Protein AF-A0A6L6PQ47-F1 (afdb_monomer)

Nearest PDB structures (foldseek):
  6ehb-assembly1_B  TM=5.669E-01  e=4.012E+00  Vibrio cholerae O395
  2qq2-assembly1_A  TM=5.243E-01  e=3.575E+00  Homo sapiens
  2gvh-assembly1_B  TM=4.948E-01  e=8.016E+00  Agrobacterium fabrum str. C58
  2gvh-assembly1_A  TM=4.852E-01  e=8.016E+00  Agrobacterium fabrum str. C58

Sequence (136 aa):
MPPTTFAAIGYMHNKVDTITTSPMLKKLPFERTMNEVAQLQGIFQEQGWQLENDATWFDLSPQGRADLRARIRLGNHGCCKWVSLRAPGKYSMIFRLRCVDDCDSKLGLDRYLIDISIGEDYLDEIEQRKRQKASS

Radius of gyration: 16.83 Å; Cα contacts (8 Å, |Δi|>4): 225; chains: 1; bounding box: 34×31×57 Å

Secondary structure (DSSP, 8-state):
----SEEEEEEETTEEEEEEEES-SS-B-HHHHHHHHHHHHHHHHHTTPEEPTT------SHHHHHHHHHHHHSSTTT-EEEEEEEETTTEEEEEEEEEEE-TT-TTS--EEEEEEEEE--HHHHHHHHHHHHHT-

Organism: NCBI:txid551988

Mean predicted aligned error: 7.75 Å

Structure (mmCIF, N/CA/C/O backbone):
data_AF-A0A6L6PQ47-F1
#
_entry.id   AF-A0A6L6PQ47-F1
#
loop_
_atom_site.group_PDB
_atom_site.id
_atom_site.type_symbol
_atom_site.label_atom_id
_atom_site.label_alt_id
_atom_site.label_comp_id
_atom_site.label_asym_id
_atom_site.label_entity_id
_atom_site.label_seq_id
_atom_site.pdbx_PDB_ins_code
_atom_site.Cartn_x
_atom_site.Cartn_y
_atom_site.Cartn_z
_atom_site.occupancy
_atom_site.B_iso_or_equiv
_atom_site.auth_seq_id
_atom_site.auth_comp_id
_atom_site.auth_asym_id
_atom_site.auth_atom_id
_atom_site.pdbx_PDB_model_num
ATOM 1 N N . MET A 1 1 ? -14.708 2.671 0.289 1.00 54.44 1 MET A N 1
ATOM 2 C CA . MET A 1 1 ? -13.747 1.700 -0.277 1.00 54.44 1 MET A CA 1
ATOM 3 C C . MET A 1 1 ? -13.618 1.961 -1.769 1.00 54.44 1 MET A C 1
ATOM 5 O O . MET A 1 1 ? -14.647 2.249 -2.375 1.00 54.44 1 MET A O 1
ATOM 9 N N . PRO A 1 2 ? -12.412 1.883 -2.352 1.00 53.22 2 PRO A N 1
ATOM 10 C CA . PRO A 1 2 ? -12.238 1.953 -3.802 1.00 53.22 2 PRO A CA 1
ATOM 11 C C . PRO A 1 2 ? -13.047 0.841 -4.497 1.00 53.22 2 PRO A C 1
ATOM 13 O O . PRO A 1 2 ? -13.307 -0.193 -3.868 1.00 53.22 2 PRO A O 1
ATOM 16 N N . PRO A 1 3 ? -13.430 1.006 -5.776 1.00 57.66 3 PRO A N 1
ATOM 17 C CA . PRO A 1 3 ? -13.969 -0.090 -6.577 1.00 57.66 3 PRO A CA 1
ATOM 18 C C . PRO A 1 3 ? -13.042 -1.309 -6.493 1.00 57.66 3 PRO A C 1
ATOM 20 O O . PRO A 1 3 ? -11.838 -1.199 -6.715 1.00 57.66 3 PRO A O 1
ATOM 23 N N . THR A 1 4 ? -13.584 -2.462 -6.106 1.00 56.97 4 THR A N 1
ATOM 24 C CA . THR A 1 4 ? -12.802 -3.649 -5.732 1.00 56.97 4 THR A CA 1
ATOM 25 C C . THR A 1 4 ? -13.224 -4.842 -6.568 1.00 56.97 4 THR A C 1
ATOM 27 O O . THR A 1 4 ? -14.412 -5.102 -6.732 1.00 56.97 4 THR A O 1
ATOM 30 N N . THR A 1 5 ? -12.243 -5.542 -7.149 1.00 59.72 5 THR A N 1
ATOM 31 C CA . THR A 1 5 ? -12.522 -6.664 -8.065 1.00 59.72 5 THR A CA 1
ATOM 32 C C . THR A 1 5 ? -12.451 -8.019 -7.366 1.00 59.72 5 THR A C 1
ATOM 34 O O . THR A 1 5 ? -13.199 -8.928 -7.710 1.00 59.72 5 THR A O 1
ATOM 37 N N . PHE A 1 6 ? -11.591 -8.148 -6.354 1.00 63.31 6 PHE A N 1
ATOM 38 C CA . PHE A 1 6 ? -11.498 -9.334 -5.509 1.00 63.31 6 PHE A CA 1
ATOM 39 C C . PHE A 1 6 ? -11.523 -8.931 -4.040 1.00 63.31 6 PHE A C 1
ATOM 41 O O . PHE A 1 6 ? -10.841 -7.982 -3.641 1.00 63.31 6 PHE A O 1
ATOM 48 N N . ALA A 1 7 ? -12.285 -9.684 -3.251 1.00 71.12 7 ALA A N 1
ATOM 49 C CA . ALA A 1 7 ? -12.329 -9.578 -1.805 1.00 71.12 7 ALA A CA 1
ATOM 50 C C . ALA A 1 7 ? -12.159 -10.972 -1.189 1.00 71.12 7 ALA A C 1
ATOM 52 O O . ALA A 1 7 ? -12.808 -11.928 -1.612 1.00 71.12 7 ALA A O 1
ATOM 53 N N . ALA A 1 8 ? -11.286 -11.079 -0.195 1.00 74.88 8 ALA A N 1
ATOM 54 C CA . ALA A 1 8 ? -11.144 -12.232 0.676 1.00 74.88 8 ALA A CA 1
ATOM 55 C C . ALA A 1 8 ? -11.712 -11.873 2.050 1.00 74.88 8 ALA A C 1
ATOM 57 O O . ALA A 1 8 ? -11.425 -10.797 2.576 1.00 74.88 8 ALA A O 1
ATOM 58 N N . ILE A 1 9 ? -12.511 -12.773 2.619 1.00 81.19 9 ILE A N 1
ATOM 59 C CA . ILE A 1 9 ? -13.116 -12.601 3.940 1.00 81.19 9 ILE A CA 1
ATOM 60 C C . ILE A 1 9 ? -12.400 -13.541 4.908 1.00 81.19 9 ILE A C 1
ATOM 62 O O . ILE A 1 9 ? -12.400 -14.757 4.710 1.00 81.19 9 ILE A O 1
ATOM 66 N N . GLY A 1 10 ? -11.770 -12.971 5.930 1.00 76.38 10 GLY A N 1
ATOM 67 C CA . GLY A 1 10 ? -11.196 -13.699 7.051 1.00 76.38 10 GLY A CA 1
ATOM 68 C C . GLY A 1 10 ? -12.249 -13.936 8.126 1.00 76.38 10 GLY A C 1
ATOM 69 O O . GLY A 1 10 ? -13.058 -13.053 8.416 1.00 76.38 10 GLY A O 1
ATOM 70 N N . TYR A 1 11 ? -12.234 -15.130 8.717 1.00 80.00 11 TYR A N 1
ATOM 71 C CA . TYR A 1 11 ? -13.117 -15.497 9.819 1.00 80.00 11 TYR A CA 1
ATOM 72 C C . TYR A 1 11 ? -12.302 -15.840 11.062 1.00 80.00 11 TYR A C 1
ATOM 74 O O . TYR A 1 11 ? -11.344 -16.609 10.985 1.00 80.00 11 TYR A O 1
ATOM 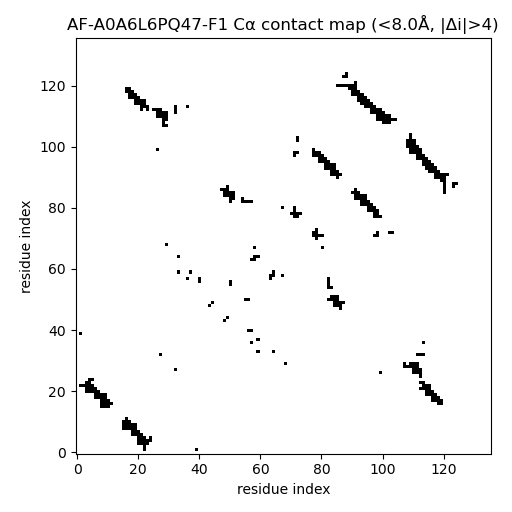82 N N . MET A 1 12 ? -12.736 -15.339 12.215 1.00 76.25 12 MET A N 1
ATOM 83 C CA . MET A 1 12 ? -12.208 -15.698 13.529 1.00 76.25 12 MET A CA 1
ATOM 84 C C . MET A 1 12 ? -13.378 -15.914 14.494 1.00 76.25 12 MET A C 1
ATOM 86 O O . MET A 1 12 ? -14.363 -15.180 14.464 1.00 76.25 12 MET A O 1
ATOM 90 N N . HIS A 1 13 ? -13.321 -16.961 15.325 1.00 83.25 13 HIS A N 1
ATOM 91 C CA . HIS A 1 13 ? -14.405 -17.326 16.256 1.00 83.25 13 HIS A CA 1
ATOM 92 C C . HIS A 1 13 ? -15.804 -17.410 15.602 1.00 83.25 13 HIS A C 1
ATOM 94 O O . HIS A 1 13 ? -16.799 -16.976 16.183 1.00 83.25 13 HIS A O 1
ATOM 100 N N . ASN A 1 14 ? -15.882 -17.965 14.386 1.00 78.31 14 ASN A N 1
ATOM 101 C CA . ASN A 1 14 ? -17.107 -18.067 13.575 1.00 78.31 14 ASN A CA 1
ATOM 102 C C . ASN A 1 14 ? -17.764 -16.716 13.218 1.00 78.31 14 ASN A C 1
ATOM 104 O O . ASN A 1 14 ? -18.944 -16.675 12.875 1.00 78.31 14 ASN A O 1
ATOM 108 N N . LYS A 1 15 ? -17.013 -15.612 13.279 1.00 79.25 15 LYS A N 1
ATOM 109 C CA . LYS A 1 15 ? -17.438 -14.275 12.849 1.00 79.25 15 LYS A CA 1
ATOM 110 C C . LYS A 1 15 ? -16.504 -13.751 11.765 1.00 79.25 15 LYS A C 1
ATOM 112 O O . LYS A 1 15 ? -15.360 -14.190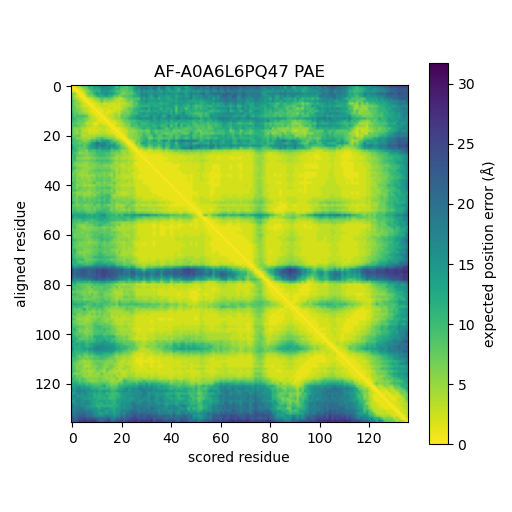 11.678 1.00 79.25 15 LYS A O 1
ATOM 117 N N . VAL A 1 16 ? -17.006 -12.839 10.932 1.00 79.25 16 VAL A N 1
ATOM 118 C CA . VAL A 1 16 ? -16.159 -12.088 9.995 1.00 79.25 16 VAL A CA 1
ATOM 119 C C . VAL A 1 16 ? -15.222 -11.211 10.812 1.00 79.25 16 VAL A C 1
ATOM 121 O O . VAL A 1 16 ? -15.678 -10.474 11.678 1.00 79.25 16 VAL A O 1
ATOM 124 N N . ASP A 1 17 ? -13.938 -11.323 10.521 1.00 81.81 17 ASP A N 1
ATOM 125 C CA . ASP A 1 17 ? -12.856 -10.640 11.225 1.00 81.81 17 ASP A CA 1
ATOM 126 C C . ASP A 1 17 ? -12.210 -9.579 10.326 1.00 81.81 17 ASP A C 1
ATOM 128 O O . ASP A 1 17 ? -12.067 -8.415 10.695 1.00 81.81 17 ASP A O 1
ATOM 132 N N . THR A 1 18 ? -11.890 -9.960 9.088 1.00 78.25 18 THR A N 1
ATOM 133 C CA . THR A 1 18 ? -11.191 -9.091 8.139 1.00 78.25 18 THR A CA 1
ATOM 134 C C . THR A 1 18 ? -11.782 -9.182 6.740 1.00 78.25 18 THR A C 1
ATOM 136 O O . THR A 1 18 ? -12.248 -10.230 6.295 1.00 78.25 18 THR A O 1
ATOM 139 N N . ILE A 1 19 ? -11.720 -8.075 6.005 1.00 80.62 19 ILE A N 1
ATOM 140 C CA . ILE A 1 19 ? -11.994 -8.016 4.571 1.00 80.62 19 ILE A CA 1
ATOM 141 C C . ILE A 1 19 ? -10.726 -7.506 3.895 1.00 80.62 19 ILE A C 1
ATOM 143 O O . ILE A 1 19 ? -10.315 -6.364 4.090 1.00 80.62 19 ILE A O 1
ATOM 147 N N . THR A 1 20 ? -10.094 -8.356 3.091 1.00 77.50 20 THR A N 1
ATOM 148 C CA . THR A 1 20 ? -8.943 -7.980 2.267 1.00 77.50 20 THR A CA 1
ATOM 149 C C . THR A 1 20 ? -9.378 -7.800 0.838 1.00 77.50 20 THR A C 1
ATOM 151 O O . THR A 1 20 ? -9.913 -8.717 0.229 1.00 77.50 20 THR A O 1
ATOM 154 N N . THR A 1 21 ? -9.118 -6.630 0.283 1.00 76.88 21 THR A N 1
ATOM 155 C CA . THR A 1 21 ? -9.459 -6.308 -1.092 1.00 76.88 21 THR A CA 1
ATOM 156 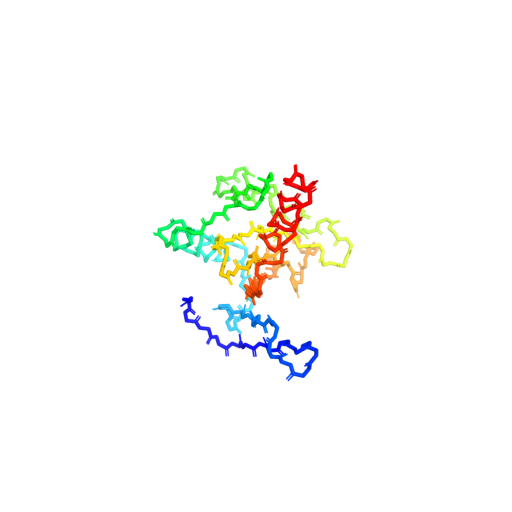C C . THR A 1 21 ? -8.216 -5.983 -1.894 1.00 76.88 21 THR A C 1
ATOM 158 O O . THR A 1 21 ? -7.286 -5.363 -1.383 1.00 76.88 21 THR A O 1
ATOM 161 N N . SER A 1 22 ? -8.207 -6.376 -3.164 1.00 70.81 22 SER A N 1
ATOM 162 C CA . SER A 1 22 ? -7.257 -5.813 -4.118 1.00 70.81 22 SER A CA 1
ATOM 163 C C . SER A 1 22 ? -8.009 -4.841 -5.026 1.00 70.81 22 SER A C 1
ATOM 165 O O . SER A 1 22 ? -8.948 -5.256 -5.720 1.00 70.81 22 SER A O 1
ATOM 167 N N . PRO A 1 23 ? -7.638 -3.548 -5.043 1.00 60.25 23 PRO A N 1
ATOM 168 C CA . PRO A 1 23 ? -8.227 -2.587 -5.970 1.00 60.25 23 PRO A CA 1
ATOM 169 C C . PRO A 1 23 ? -7.798 -2.855 -7.423 1.00 60.25 23 PRO A C 1
ATOM 171 O O . PRO A 1 23 ? -8.338 -2.256 -8.346 1.00 60.25 23 PRO A O 1
ATOM 174 N N . MET A 1 24 ? -6.844 -3.767 -7.651 1.00 66.38 24 MET A N 1
ATOM 175 C CA . MET A 1 24 ? -6.243 -4.015 -8.956 1.00 66.38 24 MET A CA 1
ATOM 176 C C . MET A 1 24 ? -6.601 -5.410 -9.483 1.00 66.38 24 MET A C 1
ATOM 178 O O . MET A 1 24 ? -6.195 -6.423 -8.923 1.00 66.38 24 MET A O 1
ATOM 182 N N . LEU A 1 25 ? -7.300 -5.474 -10.621 1.00 63.31 25 LEU A N 1
ATOM 183 C CA . LEU A 1 25 ? -7.593 -6.736 -11.323 1.00 63.31 25 LEU A CA 1
ATOM 184 C C . LEU A 1 25 ? -6.356 -7.332 -12.023 1.00 63.31 25 LEU A C 1
ATOM 186 O O . LEU A 1 25 ? -6.286 -8.534 -12.269 1.00 63.31 25 LEU A O 1
ATOM 190 N N . LYS A 1 26 ? -5.379 -6.489 -12.377 1.00 74.81 26 LYS A N 1
ATOM 191 C CA . LYS A 1 26 ? -4.153 -6.878 -13.086 1.00 74.81 26 LYS A CA 1
ATOM 192 C C . LYS A 1 26 ? -2.934 -6.342 -12.346 1.00 74.81 26 LYS A C 1
ATOM 194 O O . LYS A 1 26 ? -2.951 -5.210 -11.869 1.00 74.81 26 LYS A O 1
ATOM 199 N N . LYS A 1 27 ? -1.857 -7.131 -12.315 1.00 87.62 27 LYS A N 1
ATOM 200 C CA . LYS A 1 27 ? -0.543 -6.673 -11.849 1.00 87.62 27 LYS A CA 1
ATOM 201 C C . LYS A 1 27 ? -0.066 -5.541 -12.772 1.00 87.62 27 LYS A C 1
ATOM 203 O O . LYS A 1 27 ? -0.109 -5.705 -13.994 1.00 87.62 27 LYS A O 1
ATOM 208 N N . LEU A 1 28 ? 0.380 -4.411 -12.224 1.00 91.50 28 LEU A N 1
ATOM 209 C CA . LEU A 1 28 ? 0.774 -3.241 -13.024 1.00 91.50 28 LEU A CA 1
ATOM 210 C C . LEU A 1 28 ? 2.289 -2.993 -12.993 1.00 91.50 28 LEU A C 1
ATOM 212 O O . LEU A 1 28 ? 2.953 -3.383 -12.031 1.00 91.50 28 LEU A O 1
ATOM 216 N N . PRO A 1 29 ? 2.847 -2.331 -14.025 1.00 93.44 29 PRO A N 1
ATOM 217 C CA . PRO A 1 29 ? 4.187 -1.757 -13.957 1.00 93.44 29 PRO A CA 1
ATOM 218 C C . PRO A 1 29 ? 4.283 -0.691 -12.862 1.00 93.44 29 PRO A C 1
ATOM 220 O O . PRO A 1 29 ? 3.303 0.007 -12.592 1.00 93.44 29 PRO A O 1
ATOM 223 N N . PHE A 1 30 ? 5.486 -0.510 -12.314 1.00 92.44 30 PHE A N 1
ATOM 224 C CA . PHE A 1 30 ? 5.738 0.342 -11.148 1.00 92.44 30 PHE A CA 1
ATOM 225 C C . PHE A 1 30 ? 5.109 1.744 -11.232 1.00 92.44 30 PHE A C 1
ATOM 227 O O . PHE A 1 30 ? 4.366 2.124 -10.335 1.00 92.44 30 PHE A O 1
ATOM 234 N N . GLU A 1 31 ? 5.324 2.488 -12.323 1.00 93.25 31 GLU A N 1
ATOM 235 C CA . GLU A 1 31 ? 4.795 3.859 -12.450 1.00 93.25 31 GLU A CA 1
ATOM 236 C C . GLU A 1 31 ? 3.266 3.919 -12.424 1.00 93.25 31 GLU A C 1
ATOM 238 O O . GLU A 1 31 ? 2.684 4.806 -11.801 1.00 93.25 31 GLU A O 1
ATOM 243 N N . ARG A 1 32 ? 2.595 2.947 -13.053 1.00 93.56 32 ARG A N 1
ATOM 244 C CA . ARG A 1 32 ? 1.131 2.882 -12.999 1.00 93.56 32 ARG A CA 1
ATOM 245 C C . ARG A 1 32 ? 0.663 2.547 -11.589 1.00 93.56 32 ARG A C 1
ATOM 247 O O . ARG A 1 32 ? -0.276 3.169 -11.111 1.00 93.56 32 ARG A O 1
ATOM 254 N N . THR A 1 33 ? 1.350 1.638 -10.903 1.00 93.50 33 THR A N 1
ATOM 255 C CA . THR A 1 33 ? 1.062 1.342 -9.497 1.00 93.50 33 THR A CA 1
ATOM 256 C C . THR A 1 33 ? 1.259 2.562 -8.599 1.00 93.50 33 THR A C 1
ATOM 258 O O . THR A 1 33 ? 0.464 2.763 -7.691 1.00 93.50 33 THR A O 1
ATOM 261 N N . MET A 1 34 ? 2.263 3.410 -8.844 1.00 95.06 34 MET A N 1
ATOM 262 C CA . MET A 1 34 ? 2.473 4.631 -8.050 1.00 95.06 34 MET A CA 1
ATOM 263 C C . MET A 1 34 ? 1.338 5.643 -8.210 1.00 95.06 34 MET A C 1
ATOM 265 O O . MET A 1 34 ? 1.003 6.326 -7.245 1.00 95.06 34 MET A O 1
ATOM 269 N N . ASN A 1 35 ? 0.708 5.708 -9.385 1.00 94.56 35 ASN A N 1
ATOM 270 C CA . ASN A 1 35 ? -0.481 6.537 -9.586 1.00 94.56 35 ASN A CA 1
ATOM 271 C C . ASN A 1 35 ? -1.672 6.018 -8.765 1.00 94.56 35 ASN A C 1
ATOM 273 O O . ASN A 1 35 ? -2.335 6.809 -8.098 1.00 94.56 35 ASN A O 1
ATOM 277 N N . GLU A 1 36 ? -1.890 4.699 -8.746 1.00 92.69 36 GLU A N 1
ATOM 278 C CA . GLU A 1 36 ? -2.918 4.075 -7.899 1.00 92.69 36 GLU A CA 1
ATOM 279 C C . GLU A 1 36 ? -2.634 4.315 -6.410 1.00 92.69 36 GLU A C 1
ATOM 281 O O . GLU A 1 36 ? -3.531 4.682 -5.654 1.00 92.69 36 GLU A O 1
ATOM 286 N N . VAL A 1 37 ? -1.370 4.184 -5.978 1.00 94.62 37 VAL A N 1
ATOM 287 C CA . VAL A 1 37 ? -0.979 4.481 -4.591 1.00 94.62 37 VAL A CA 1
ATOM 288 C C . VAL A 1 37 ? -1.279 5.936 -4.233 1.00 94.62 37 VAL A C 1
ATOM 290 O O . VAL A 1 37 ? -1.835 6.186 -3.165 1.00 94.62 37 VAL A O 1
ATOM 293 N N . ALA A 1 38 ? -0.955 6.884 -5.118 1.00 95.94 38 ALA A N 1
ATOM 294 C CA . ALA A 1 38 ? -1.237 8.303 -4.909 1.00 95.94 38 ALA A CA 1
ATOM 295 C C . ALA A 1 38 ? -2.736 8.569 -4.734 1.00 95.94 38 ALA A C 1
ATOM 297 O O . ALA A 1 38 ? -3.137 9.253 -3.79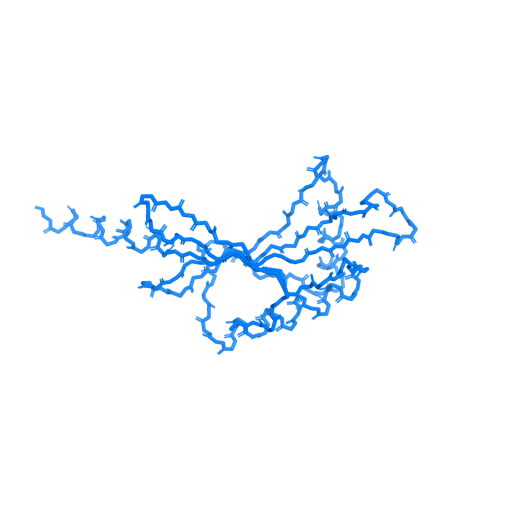4 1.00 95.94 38 ALA A O 1
ATOM 298 N N . GLN A 1 39 ? -3.557 7.992 -5.613 1.00 94.06 39 GLN A N 1
ATOM 299 C CA . GLN A 1 39 ? -5.005 8.156 -5.573 1.00 94.06 39 GLN A CA 1
ATOM 300 C C . GLN A 1 39 ? -5.608 7.567 -4.292 1.00 94.06 39 GLN A C 1
ATOM 302 O O . GLN A 1 39 ? -6.391 8.231 -3.616 1.00 94.06 39 GLN A O 1
ATOM 307 N N . LEU A 1 40 ? -5.229 6.338 -3.933 1.00 92.88 40 LEU A N 1
ATOM 308 C CA . LEU A 1 40 ? -5.714 5.664 -2.727 1.00 92.88 40 LEU A CA 1
ATOM 309 C C . LEU A 1 40 ? -5.314 6.412 -1.456 1.00 92.88 40 LEU A C 1
ATOM 311 O O . LEU A 1 40 ? -6.148 6.622 -0.580 1.00 92.88 40 LEU A O 1
ATOM 315 N N . GLN A 1 41 ? -4.057 6.847 -1.377 1.00 94.75 41 GLN A N 1
ATOM 316 C CA . GLN A 1 41 ? -3.555 7.640 -0.261 1.00 94.75 41 GLN A CA 1
ATOM 317 C C . GLN A 1 41 ? -4.333 8.953 -0.110 1.00 94.75 41 GLN A C 1
ATOM 319 O O . GLN A 1 41 ? -4.747 9.269 1.002 1.00 94.75 41 GLN A O 1
ATOM 324 N N . GLY A 1 42 ? -4.608 9.660 -1.213 1.00 94.88 42 GLY A N 1
ATOM 325 C CA . GLY A 1 42 ? -5.451 10.860 -1.207 1.00 94.88 42 GLY A CA 1
ATOM 326 C C . GLY A 1 42 ? -6.859 10.582 -0.674 1.00 94.88 42 GLY A C 1
ATOM 327 O O . GLY A 1 42 ? -7.311 11.262 0.242 1.00 94.88 42 GLY A O 1
ATOM 328 N N . ILE A 1 43 ? -7.510 9.513 -1.149 1.00 92.44 43 ILE A N 1
ATOM 329 C CA . ILE A 1 43 ? -8.831 9.094 -0.650 1.00 92.44 43 ILE A CA 1
ATOM 330 C C . ILE A 1 43 ? -8.785 8.813 0.857 1.00 92.44 43 ILE A C 1
ATOM 332 O O . ILE A 1 43 ? -9.673 9.239 1.592 1.00 92.44 43 ILE A O 1
ATOM 336 N N . PHE A 1 44 ? -7.776 8.089 1.347 1.00 92.62 44 PHE A N 1
ATOM 337 C CA . PHE A 1 44 ? -7.680 7.775 2.773 1.00 92.62 44 PHE A CA 1
ATOM 338 C C . PHE A 1 44 ? -7.460 9.025 3.628 1.00 92.62 44 PHE A C 1
ATOM 340 O O . PHE A 1 44 ? -8.096 9.158 4.674 1.00 92.62 44 PHE A O 1
ATOM 347 N N . GLN A 1 45 ? -6.628 9.954 3.158 1.00 92.81 45 GLN A N 1
ATOM 348 C CA . GLN A 1 45 ? -6.398 11.242 3.810 1.00 92.81 45 GLN A CA 1
ATOM 349 C C . GLN A 1 45 ? -7.681 12.089 3.864 1.00 92.81 45 GLN A C 1
ATOM 351 O O . GLN A 1 45 ? -8.040 12.581 4.931 1.00 92.81 45 GLN A O 1
ATOM 356 N N . GLU A 1 46 ? -8.416 12.203 2.754 1.00 93.00 46 GLU A N 1
ATOM 357 C CA . GLU A 1 46 ? -9.682 12.950 2.678 1.00 93.00 46 GLU A CA 1
ATOM 358 C C . GLU A 1 46 ? -10.787 12.348 3.557 1.00 93.00 46 GLU A C 1
ATOM 360 O O . GLU A 1 46 ? -11.595 13.073 4.133 1.00 93.00 46 GLU A O 1
ATOM 365 N N . GLN A 1 47 ? -10.821 11.019 3.685 1.00 89.50 47 GLN A N 1
ATOM 366 C CA . GLN A 1 47 ? -11.814 10.295 4.488 1.00 89.50 47 GLN A CA 1
ATOM 367 C C . GLN A 1 47 ? -11.432 10.184 5.976 1.00 89.50 47 GLN A C 1
ATOM 369 O O . GLN A 1 47 ? -12.122 9.506 6.737 1.00 89.50 47 GLN A O 1
ATOM 374 N N . GLY A 1 48 ? -10.347 10.838 6.403 1.00 89.38 48 GLY A N 1
ATOM 375 C CA . GLY A 1 48 ? -9.962 10.937 7.811 1.00 89.38 48 GLY A CA 1
ATOM 376 C C . GLY A 1 48 ? -9.335 9.674 8.405 1.00 89.38 48 GLY A C 1
ATOM 377 O O . GLY A 1 48 ? -9.337 9.524 9.628 1.00 89.38 48 GLY A O 1
ATOM 378 N N . TRP A 1 49 ? -8.794 8.771 7.578 1.00 92.56 49 TRP A N 1
ATOM 379 C CA . TRP A 1 49 ? -7.975 7.665 8.081 1.00 92.56 49 TRP A CA 1
ATOM 380 C C . TRP A 1 49 ? -6.700 8.209 8.722 1.00 92.56 49 TRP A C 1
ATOM 382 O O . TRP A 1 49 ? -6.017 9.068 8.162 1.00 92.56 49 TRP A O 1
ATOM 392 N N . GLN A 1 50 ? -6.372 7.689 9.898 1.00 92.19 50 GLN A N 1
ATOM 393 C CA . GLN A 1 50 ? -5.215 8.118 10.674 1.00 92.19 50 GLN A CA 1
ATOM 394 C C . GLN A 1 50 ? -4.083 7.113 10.517 1.00 92.19 50 GLN A C 1
ATOM 396 O O . GLN A 1 50 ? -4.334 5.912 10.502 1.00 92.19 50 GLN A O 1
ATOM 401 N N . LEU A 1 51 ? -2.842 7.591 10.433 1.00 92.94 51 LEU A N 1
ATOM 402 C CA . LEU A 1 51 ? -1.669 6.727 10.543 1.00 92.94 51 LEU A CA 1
ATOM 403 C C . LEU A 1 51 ? -1.615 6.117 11.945 1.00 92.94 51 LEU A C 1
ATOM 405 O O . LEU A 1 51 ? -1.871 6.793 12.941 1.00 92.94 51 LEU A O 1
ATOM 409 N N . GLU A 1 52 ? -1.300 4.832 12.011 1.00 88.69 52 GLU A N 1
ATOM 410 C CA . GLU A 1 52 ? -1.128 4.125 13.272 1.00 88.69 52 GLU A CA 1
ATOM 411 C C . GLU A 1 52 ? 0.319 4.270 13.772 1.00 88.69 52 GLU A C 1
ATOM 413 O O . GLU A 1 52 ? 1.262 4.043 13.014 1.00 88.69 52 GLU A O 1
ATOM 418 N N . ASN A 1 53 ? 0.505 4.605 15.054 1.00 82.19 53 ASN A N 1
ATOM 419 C CA . ASN A 1 53 ? 1.819 4.748 15.697 1.00 82.19 53 ASN A CA 1
ATOM 420 C C . ASN A 1 53 ? 2.775 5.697 14.934 1.00 82.19 53 ASN A C 1
ATOM 422 O O . ASN A 1 53 ? 2.452 6.860 14.703 1.00 82.19 53 ASN A O 1
ATOM 426 N N . ASP A 1 54 ? 3.963 5.205 14.579 1.00 83.38 54 ASP A N 1
ATOM 427 C CA . ASP A 1 54 ? 5.041 5.87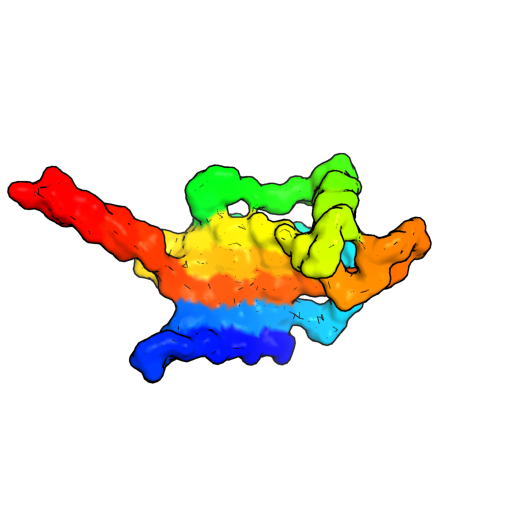2 13.845 1.00 83.38 54 ASP A CA 1
ATOM 428 C C . ASP A 1 54 ? 4.982 5.612 12.328 1.00 83.38 54 ASP A C 1
ATOM 430 O O . ASP A 1 54 ? 5.947 5.874 11.601 1.00 83.38 54 ASP A O 1
ATOM 434 N N . ALA A 1 55 ? 3.854 5.093 11.825 1.00 88.81 55 ALA A N 1
ATOM 435 C CA . ALA A 1 55 ? 3.677 4.866 10.402 1.00 88.81 55 ALA A CA 1
ATOM 436 C C . ALA A 1 55 ? 3.788 6.178 9.619 1.00 88.81 55 ALA A C 1
ATOM 438 O O . ALA A 1 55 ? 3.315 7.238 10.027 1.00 88.81 55 ALA A O 1
ATOM 439 N N . THR A 1 56 ? 4.377 6.079 8.433 1.00 92.38 56 THR A N 1
ATOM 440 C CA . THR A 1 56 ? 4.458 7.175 7.473 1.00 92.38 56 THR A CA 1
ATOM 441 C C . THR A 1 56 ? 3.754 6.788 6.188 1.00 92.38 56 THR A C 1
ATOM 443 O O . THR A 1 56 ? 3.798 5.637 5.748 1.00 92.38 56 THR A O 1
ATOM 446 N N . TRP A 1 57 ? 3.106 7.778 5.582 1.00 94.69 57 TRP A N 1
ATOM 447 C CA . TRP A 1 57 ? 2.584 7.687 4.227 1.00 94.69 57 TRP A CA 1
ATOM 448 C C . TRP A 1 57 ? 3.683 7.293 3.232 1.00 94.69 57 TRP A C 1
ATOM 450 O O . TRP A 1 57 ? 4.875 7.510 3.467 1.00 94.69 57 TRP A O 1
ATOM 460 N N . PHE A 1 58 ? 3.285 6.720 2.099 1.00 94.88 58 PHE A N 1
ATOM 461 C CA . PHE A 1 58 ? 4.225 6.433 1.022 1.00 94.88 58 PHE A CA 1
ATOM 462 C C . PHE A 1 58 ? 4.835 7.744 0.515 1.00 94.88 58 PHE A C 1
ATOM 464 O O . PHE A 1 58 ? 4.104 8.658 0.127 1.00 94.88 58 PHE A O 1
ATOM 471 N N . ASP A 1 59 ? 6.167 7.820 0.484 1.00 95.31 59 ASP A N 1
ATOM 472 C CA . ASP A 1 59 ? 6.884 8.918 -0.161 1.00 95.31 59 ASP A CA 1
ATOM 473 C C . ASP A 1 59 ? 6.832 8.734 -1.682 1.00 95.31 59 ASP A C 1
ATOM 475 O O . ASP A 1 59 ? 7.458 7.835 -2.249 1.00 95.31 59 ASP A O 1
ATOM 479 N N . LEU A 1 60 ? 6.040 9.586 -2.331 1.00 95.56 60 LEU A N 1
ATOM 480 C CA . LEU A 1 60 ? 5.795 9.550 -3.771 1.00 95.56 60 LEU A CA 1
ATOM 481 C C . LEU A 1 60 ? 6.634 10.570 -4.548 1.00 95.56 60 LEU A C 1
ATOM 483 O O . LEU A 1 60 ? 6.398 10.743 -5.748 1.00 95.56 60 LEU A O 1
ATOM 487 N N . SER A 1 61 ? 7.603 11.221 -3.896 1.00 96.62 61 SER A N 1
ATOM 488 C CA . SER A 1 61 ? 8.620 12.027 -4.572 1.00 96.62 61 SER A CA 1
ATOM 489 C C . SER A 1 61 ? 9.474 11.155 -5.510 1.00 96.62 61 SER A C 1
ATOM 491 O O . SER A 1 61 ? 9.507 9.932 -5.355 1.00 96.62 61 SER A O 1
ATOM 493 N N . PRO A 1 62 ? 10.196 11.734 -6.488 1.00 95.44 62 PRO A N 1
ATOM 494 C CA . PRO A 1 62 ? 11.061 10.952 -7.375 1.00 95.44 62 PRO A CA 1
ATOM 495 C C . PRO A 1 62 ? 12.072 10.070 -6.623 1.00 95.44 62 PRO A C 1
ATOM 497 O O . PRO A 1 62 ? 12.226 8.895 -6.959 1.00 95.44 62 PRO A O 1
ATOM 500 N N . GLN A 1 63 ? 12.701 10.606 -5.569 1.00 96.56 63 GLN A N 1
ATOM 501 C CA . GLN A 1 63 ? 13.624 9.844 -4.723 1.00 96.56 63 GLN A CA 1
ATOM 502 C C . GLN A 1 63 ? 12.880 8.781 -3.905 1.00 96.56 63 GLN A C 1
ATOM 504 O O . GLN A 1 63 ? 13.277 7.618 -3.907 1.00 96.56 63 GLN A O 1
ATOM 509 N N . GLY A 1 64 ? 11.757 9.149 -3.283 1.00 95.31 64 GLY A N 1
ATOM 510 C CA . GLY A 1 64 ? 10.924 8.230 -2.510 1.00 95.31 64 GLY A CA 1
ATOM 511 C C . GLY A 1 64 ? 10.462 7.018 -3.313 1.00 95.31 64 GLY A C 1
ATOM 512 O O . GLY A 1 64 ? 10.566 5.884 -2.842 1.00 95.31 64 GLY A O 1
ATOM 513 N N . ARG A 1 65 ? 10.042 7.237 -4.565 1.00 95.12 65 ARG A N 1
ATOM 514 C CA . ARG A 1 65 ? 9.670 6.182 -5.519 1.00 95.12 65 ARG A CA 1
ATOM 515 C C . ARG A 1 65 ? 10.848 5.273 -5.856 1.00 95.12 65 ARG A C 1
ATOM 517 O O . ARG A 1 65 ? 10.684 4.052 -5.843 1.00 95.12 65 ARG A O 1
ATOM 524 N N . ALA A 1 66 ? 12.021 5.838 -6.141 1.00 91.62 66 ALA A N 1
ATOM 525 C CA . ALA A 1 66 ? 13.222 5.057 -6.430 1.00 91.62 66 ALA A CA 1
ATOM 526 C C . ALA A 1 66 ? 13.607 4.166 -5.238 1.00 91.62 66 ALA A C 1
ATOM 528 O O . ALA A 1 66 ? 13.782 2.953 -5.396 1.00 91.62 66 ALA A O 1
ATOM 529 N N . ASP A 1 67 ? 13.627 4.740 -4.035 1.00 91.88 67 ASP A N 1
ATOM 530 C CA . ASP A 1 67 ? 13.945 4.024 -2.802 1.00 91.88 67 ASP A CA 1
ATOM 531 C C . ASP A 1 67 ? 12.890 2.962 -2.474 1.00 91.88 67 ASP A C 1
ATOM 533 O O . ASP A 1 67 ? 13.213 1.852 -2.051 1.00 91.88 67 ASP A O 1
ATOM 537 N N . LEU A 1 68 ? 11.606 3.277 -2.668 1.00 91.38 68 LEU A N 1
ATOM 538 C CA . LEU A 1 68 ? 10.497 2.344 -2.480 1.00 91.38 68 LEU A CA 1
ATOM 539 C C . LEU A 1 68 ? 10.632 1.139 -3.414 1.00 91.38 68 LEU A C 1
ATOM 541 O O . LEU A 1 68 ? 10.529 -0.001 -2.957 1.00 91.38 68 LEU A O 1
ATOM 545 N N . ARG A 1 69 ? 10.917 1.379 -4.700 1.00 90.06 69 ARG A N 1
ATOM 546 C CA . ARG A 1 69 ? 11.119 0.318 -5.691 1.00 90.06 69 ARG A CA 1
ATOM 547 C C . ARG A 1 69 ? 12.295 -0.574 -5.316 1.00 90.06 69 ARG A C 1
ATOM 549 O O . ARG A 1 69 ? 12.145 -1.792 -5.322 1.00 90.06 69 ARG A O 1
ATOM 556 N N . ALA A 1 70 ? 13.434 0.020 -4.960 1.00 88.12 70 ALA A N 1
ATOM 557 C CA . ALA A 1 70 ? 14.613 -0.716 -4.517 1.00 88.12 70 ALA A CA 1
ATOM 558 C C . ALA A 1 70 ? 14.309 -1.573 -3.278 1.00 88.12 70 ALA A C 1
ATOM 560 O O . ALA A 1 70 ? 14.553 -2.776 -3.294 1.00 88.12 70 ALA A O 1
ATOM 561 N N . ARG A 1 71 ? 13.695 -0.994 -2.238 1.00 87.31 71 ARG A N 1
ATOM 562 C CA . ARG A 1 71 ? 13.356 -1.709 -0.995 1.00 87.31 71 ARG A CA 1
ATOM 563 C C . ARG A 1 71 ? 12.440 -2.909 -1.221 1.00 87.31 71 ARG A C 1
ATOM 565 O O . ARG A 1 71 ? 12.699 -3.976 -0.677 1.00 87.31 71 ARG A O 1
ATOM 572 N N . ILE A 1 72 ? 11.392 -2.748 -2.028 1.00 88.12 72 ILE A N 1
ATOM 573 C CA . ILE A 1 72 ? 10.435 -3.831 -2.309 1.00 88.12 72 ILE A CA 1
ATOM 574 C C . ILE A 1 72 ? 11.096 -4.959 -3.115 1.00 88.12 72 ILE A C 1
ATOM 576 O O . ILE A 1 72 ? 10.744 -6.122 -2.944 1.00 88.12 72 ILE A O 1
ATOM 580 N N . ARG A 1 73 ? 12.073 -4.634 -3.969 1.00 83.94 73 ARG A N 1
ATOM 581 C CA . ARG A 1 73 ? 12.802 -5.616 -4.787 1.00 83.94 73 ARG A CA 1
ATOM 582 C C . ARG A 1 73 ? 13.890 -6.372 -4.022 1.00 83.94 73 ARG A C 1
ATOM 584 O O . ARG A 1 73 ? 14.133 -7.527 -4.327 1.00 83.94 73 ARG A O 1
ATOM 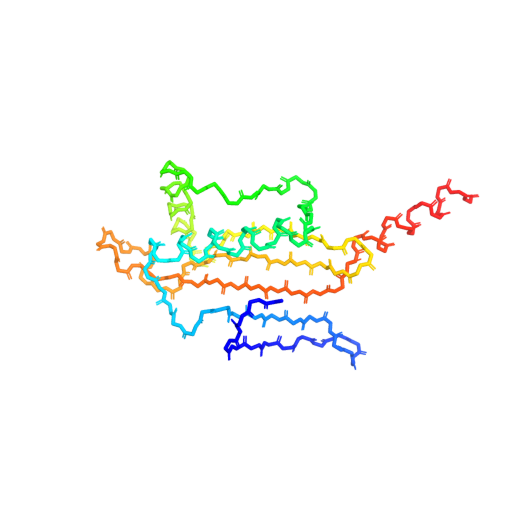591 N N . LEU A 1 74 ? 14.535 -5.740 -3.039 1.00 71.88 74 LEU A N 1
ATOM 592 C CA . LEU A 1 74 ? 15.655 -6.322 -2.279 1.00 71.88 74 LEU A CA 1
ATOM 593 C C . LEU A 1 74 ? 15.250 -7.434 -1.299 1.00 71.88 74 LEU A C 1
ATOM 595 O O . LEU A 1 74 ? 16.112 -8.117 -0.749 1.00 71.88 74 LEU A O 1
ATOM 599 N N . GLY A 1 75 ? 13.956 -7.619 -1.046 1.00 58.56 75 GLY A N 1
ATOM 600 C CA . GLY A 1 75 ? 13.502 -8.715 -0.207 1.00 58.56 75 GLY A CA 1
ATOM 601 C C . GLY A 1 75 ? 13.498 -10.031 -0.957 1.00 58.56 75 GLY A C 1
ATOM 602 O O . GLY A 1 75 ? 12.583 -10.258 -1.749 1.00 58.56 75 GLY A O 1
ATOM 603 N N . ASN A 1 76 ? 14.456 -10.909 -0.647 1.00 46.53 76 ASN A N 1
ATOM 604 C CA . ASN A 1 76 ? 14.377 -12.330 -0.983 1.00 46.53 76 ASN A CA 1
ATOM 605 C C . ASN A 1 76 ? 12.954 -12.825 -0.668 1.00 46.53 76 ASN A C 1
ATOM 607 O O . ASN A 1 76 ? 12.552 -12.852 0.492 1.00 46.53 76 ASN A O 1
ATOM 611 N N . HIS A 1 77 ? 12.191 -13.176 -1.705 1.00 47.56 77 HIS A N 1
ATOM 612 C CA . HIS A 1 77 ? 10.822 -13.692 -1.606 1.00 47.56 77 HIS A CA 1
ATOM 613 C C . HIS A 1 77 ? 9.772 -12.734 -1.006 1.00 47.56 77 HIS A C 1
ATOM 615 O O . HIS A 1 77 ? 9.130 -13.036 -0.003 1.00 47.56 77 HIS A O 1
ATOM 621 N N . GLY A 1 78 ? 9.491 -11.617 -1.683 1.00 53.75 78 GLY A N 1
ATOM 622 C CA . GLY A 1 78 ? 8.203 -10.932 -1.503 1.00 53.75 78 GLY A CA 1
ATOM 623 C C . GLY A 1 78 ? 8.137 -9.952 -0.334 1.00 53.75 78 GLY A C 1
ATOM 624 O O . GLY A 1 78 ? 7.086 -9.820 0.300 1.00 53.75 78 GLY A O 1
ATOM 625 N N . CYS A 1 79 ? 9.223 -9.219 -0.070 1.00 65.50 79 CYS A N 1
ATOM 626 C CA . CYS A 1 79 ? 9.127 -8.049 0.800 1.00 65.50 79 CYS A CA 1
ATOM 627 C C . CYS A 1 79 ? 8.089 -7.071 0.238 1.00 65.50 79 CYS A C 1
ATOM 629 O O . CYS A 1 79 ? 8.026 -6.784 -0.959 1.00 65.50 79 CYS A O 1
ATOM 631 N N . CYS A 1 80 ? 7.237 -6.584 1.126 1.00 80.62 80 CYS A N 1
ATOM 632 C CA . CYS A 1 80 ? 6.188 -5.634 0.825 1.00 80.62 80 CYS A CA 1
ATOM 633 C C . CYS A 1 80 ? 6.405 -4.391 1.678 1.00 80.62 80 CYS A C 1
ATOM 635 O O . CYS A 1 80 ? 6.938 -4.465 2.784 1.00 80.62 80 CYS A O 1
ATOM 637 N N . LYS A 1 81 ? 5.983 -3.237 1.170 1.00 90.12 81 LYS A N 1
ATOM 638 C CA . LYS A 1 81 ? 5.858 -2.038 1.992 1.00 90.12 81 LYS A CA 1
ATOM 639 C C . LYS A 1 81 ? 4.390 -1.883 2.335 1.00 90.12 81 LYS A C 1
ATOM 641 O O . LYS A 1 81 ? 3.549 -1.911 1.443 1.00 90.12 81 LYS A O 1
ATOM 646 N N . TRP A 1 82 ? 4.081 -1.710 3.609 1.00 91.25 82 TRP A N 1
ATOM 647 C CA . TRP A 1 82 ? 2.736 -1.366 4.039 1.00 91.25 82 TRP A CA 1
ATOM 648 C C . TRP A 1 82 ? 2.734 -0.111 4.899 1.00 91.25 82 TRP A C 1
ATOM 650 O O . TRP A 1 82 ? 3.768 0.304 5.435 1.00 91.25 82 TRP A O 1
ATOM 660 N N . VAL A 1 83 ? 1.546 0.467 4.993 1.00 93.06 83 VAL A N 1
ATOM 661 C CA . VAL A 1 83 ? 1.176 1.535 5.908 1.00 93.06 83 VAL A CA 1
ATOM 662 C C . VAL A 1 83 ? -0.005 1.024 6.724 1.00 93.06 83 VAL A C 1
ATOM 664 O O . VAL A 1 83 ? -0.966 0.500 6.154 1.00 93.06 83 VAL A O 1
ATOM 667 N N . SER A 1 84 ? 0.096 1.138 8.046 1.00 92.56 84 SER A N 1
ATOM 668 C CA . SER A 1 84 ? -0.998 0.827 8.964 1.00 92.56 84 SER A CA 1
ATOM 669 C C . SER A 1 84 ? -1.810 2.089 9.218 1.00 92.56 84 SER A C 1
ATOM 671 O O . SER A 1 84 ? -1.255 3.144 9.539 1.00 92.56 84 SER A O 1
ATOM 673 N N . LEU A 1 85 ? -3.117 1.978 9.026 1.00 93.25 85 LEU A N 1
ATOM 674 C CA . LEU A 1 85 ? -4.086 3.050 9.169 1.00 93.25 85 LEU A CA 1
ATOM 675 C C . LEU A 1 85 ? -5.184 2.623 10.134 1.00 93.25 85 LEU A C 1
ATOM 677 O O . LEU A 1 85 ? -5.495 1.440 10.252 1.00 93.25 85 LEU A O 1
ATOM 681 N N . ARG A 1 86 ? -5.841 3.592 10.763 1.00 92.00 86 ARG A N 1
ATOM 682 C CA . ARG A 1 86 ? -6.995 3.336 11.618 1.00 92.00 86 ARG A CA 1
ATOM 683 C C . ARG A 1 86 ? -8.088 4.379 11.462 1.00 92.00 86 ARG A C 1
ATOM 685 O O . ARG A 1 86 ? -7.833 5.558 11.212 1.00 92.00 86 ARG A O 1
ATOM 692 N N . ALA A 1 87 ? -9.311 3.917 11.660 1.00 89.06 87 ALA A N 1
ATOM 693 C CA . ALA A 1 87 ? -10.465 4.721 12.005 1.00 89.06 87 ALA A CA 1
ATOM 694 C C . ALA A 1 87 ? -10.766 4.415 13.483 1.00 89.06 87 ALA A C 1
ATOM 696 O O . ALA A 1 87 ? -11.355 3.362 13.753 1.00 89.06 87 ALA A O 1
ATOM 697 N N . PRO A 1 88 ? -10.334 5.278 14.427 1.00 83.00 88 PRO A N 1
ATOM 698 C CA . PRO A 1 88 ? -10.330 4.963 15.854 1.00 83.00 88 PRO A CA 1
ATOM 699 C C . PRO A 1 88 ? -11.670 4.427 16.362 1.00 83.00 88 PRO A C 1
ATOM 701 O O . PRO A 1 88 ? -12.724 5.014 16.094 1.00 83.00 88 PRO A O 1
ATOM 704 N N . GLY A 1 89 ? -11.619 3.303 17.077 1.00 80.50 89 GLY A N 1
ATOM 705 C CA . GLY A 1 89 ? -12.796 2.663 17.672 1.00 80.50 89 GLY A CA 1
ATOM 706 C C . GLY A 1 89 ? -13.757 2.034 16.656 1.00 80.50 89 GLY A C 1
ATOM 707 O O . GLY A 1 89 ? -14.887 1.697 17.010 1.00 80.50 89 GLY A O 1
ATOM 708 N N . LYS A 1 90 ? -13.344 1.908 15.386 1.00 84.94 90 LYS A N 1
ATOM 709 C CA . LYS A 1 90 ? -14.142 1.280 14.324 1.00 84.94 90 LYS A CA 1
ATOM 710 C C . LYS A 1 90 ? -13.355 0.227 13.557 1.00 84.94 90 LYS A C 1
ATOM 712 O O . LYS A 1 90 ? -13.772 -0.924 13.537 1.00 84.94 90 LYS A O 1
ATOM 717 N N . TYR A 1 91 ? -12.254 0.618 12.914 1.00 88.81 91 TYR A N 1
ATOM 718 C CA . TYR A 1 91 ? -11.537 -0.254 11.982 1.00 88.81 91 TYR A CA 1
ATOM 719 C C . TYR A 1 91 ? -10.027 -0.017 11.999 1.00 88.81 91 TYR A C 1
ATOM 721 O O . TYR A 1 91 ? -9.579 1.130 12.032 1.00 88.81 91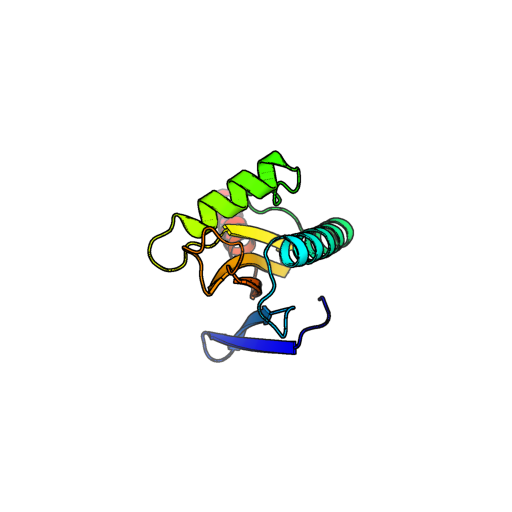 TYR A O 1
ATOM 729 N N . SER A 1 92 ? -9.255 -1.091 11.862 1.00 90.75 92 SER A N 1
ATOM 730 C CA . SER A 1 92 ? -7.853 -1.054 11.444 1.00 90.75 92 SER A CA 1
ATOM 731 C C . SER A 1 92 ? -7.747 -1.351 9.947 1.00 90.75 92 SER A C 1
ATOM 733 O O . SER A 1 92 ? -8.603 -2.024 9.367 1.00 90.75 92 SER A O 1
ATOM 735 N N . MET A 1 93 ? -6.715 -0.827 9.291 1.00 91.88 93 MET A N 1
ATOM 736 C CA . MET A 1 93 ? -6.449 -1.061 7.877 1.00 91.88 93 MET A CA 1
ATOM 737 C C . MET A 1 93 ? -4.953 -1.231 7.609 1.00 91.88 93 MET A C 1
ATOM 739 O O . MET A 1 93 ? -4.126 -0.454 8.071 1.00 91.88 93 MET A O 1
ATOM 743 N N . ILE A 1 94 ? -4.608 -2.206 6.771 1.00 91.81 94 ILE A N 1
ATOM 744 C CA . ILE A 1 94 ? -3.281 -2.352 6.174 1.00 91.81 94 ILE A CA 1
ATOM 745 C C . ILE A 1 94 ? -3.387 -1.988 4.699 1.00 91.81 94 ILE A C 1
ATOM 747 O O . ILE A 1 94 ? -4.049 -2.682 3.929 1.00 91.81 94 ILE A O 1
ATOM 751 N N . PHE A 1 95 ? -2.681 -0.936 4.296 1.00 93.19 95 PHE A N 1
ATOM 752 C CA . PHE A 1 95 ? -2.494 -0.565 2.900 1.00 93.19 95 PHE A CA 1
ATOM 753 C C . PHE A 1 95 ? -1.109 -1.028 2.443 1.00 93.19 95 PHE A C 1
ATOM 755 O O . PHE A 1 95 ? -0.086 -0.451 2.813 1.00 93.19 95 PHE A O 1
ATOM 762 N N . ARG A 1 96 ? -1.066 -2.114 1.669 1.00 92.25 96 ARG A N 1
ATOM 763 C CA . ARG A 1 96 ? 0.154 -2.829 1.288 1.00 92.25 96 ARG A CA 1
ATOM 764 C C . ARG A 1 96 ? 0.429 -2.719 -0.205 1.00 92.25 96 ARG A C 1
ATOM 766 O O . ARG A 1 96 ? -0.453 -2.897 -1.034 1.00 92.25 96 ARG A O 1
ATOM 773 N N . LEU A 1 97 ? 1.698 -2.527 -0.528 1.00 92.12 97 LEU A N 1
ATOM 774 C CA . LEU A 1 97 ? 2.274 -2.590 -1.859 1.00 92.12 97 LEU A CA 1
ATOM 775 C C . LEU A 1 97 ? 3.320 -3.706 -1.898 1.00 92.12 97 LEU A C 1
ATOM 777 O O . LEU A 1 97 ? 4.215 -3.763 -1.051 1.00 92.12 97 LEU A O 1
ATOM 781 N N . ARG A 1 98 ? 3.250 -4.571 -2.908 1.00 90.12 98 ARG A N 1
ATOM 782 C CA . ARG A 1 98 ? 4.219 -5.656 -3.098 1.00 90.12 98 ARG A CA 1
ATOM 783 C C . ARG A 1 98 ? 4.561 -5.876 -4.561 1.00 90.12 98 ARG A C 1
ATOM 785 O O . ARG A 1 98 ? 3.710 -5.700 -5.431 1.00 90.12 98 ARG A O 1
ATOM 792 N N . CYS A 1 99 ? 5.795 -6.298 -4.815 1.00 90.50 99 CYS A N 1
ATOM 793 C CA . CYS A 1 99 ? 6.175 -6.860 -6.103 1.00 90.50 99 CYS A CA 1
ATOM 794 C C . CYS A 1 99 ? 5.785 -8.343 -6.145 1.00 90.50 99 CYS A C 1
ATOM 796 O O . CYS A 1 99 ? 5.949 -9.060 -5.160 1.00 90.50 99 CYS A O 1
ATOM 798 N N . VAL A 1 100 ? 5.210 -8.784 -7.261 1.00 88.44 100 VAL A N 1
ATOM 799 C CA . VAL A 1 100 ? 4.591 -10.115 -7.397 1.00 88.44 100 VAL A CA 1
ATOM 800 C C . VAL A 1 100 ? 4.964 -10.837 -8.689 1.00 88.44 100 VAL A C 1
ATOM 802 O O . VAL A 1 100 ? 4.438 -11.917 -8.960 1.00 88.44 100 VAL A O 1
ATOM 805 N N . ASP A 1 101 ? 5.781 -10.208 -9.527 1.00 88.75 101 ASP A N 1
ATOM 806 C CA . ASP A 1 101 ? 6.287 -10.780 -10.771 1.00 88.75 101 ASP A CA 1
ATOM 807 C C . ASP A 1 101 ? 7.552 -10.043 -11.191 1.00 88.75 101 ASP A C 1
ATOM 809 O O . ASP A 1 101 ? 7.623 -8.822 -11.021 1.00 88.75 101 ASP A O 1
ATOM 813 N N . ASP A 1 102 ? 8.519 -10.778 -11.740 1.00 88.44 102 ASP A N 1
ATOM 814 C CA . ASP A 1 102 ? 9.765 -10.241 -12.299 1.00 88.44 102 ASP A CA 1
ATOM 815 C C . ASP A 1 102 ? 10.485 -9.220 -11.39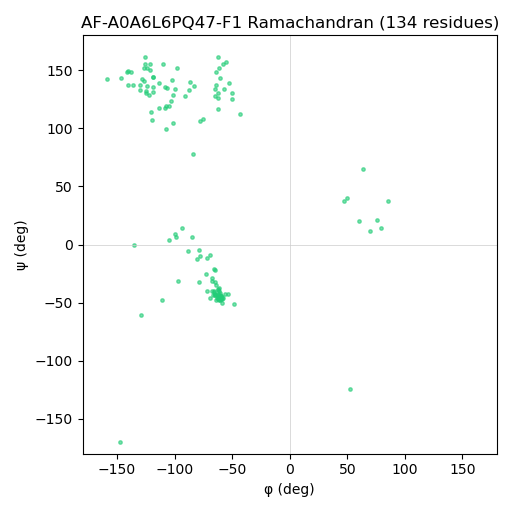2 1.00 88.44 102 ASP A C 1
ATOM 817 O O . ASP A 1 102 ? 11.059 -8.237 -11.860 1.00 88.44 102 ASP A O 1
ATOM 821 N N . CYS A 1 103 ? 10.479 -9.428 -10.073 1.00 88.19 103 CYS A N 1
ATOM 822 C CA . CYS A 1 103 ? 10.988 -8.447 -9.103 1.00 88.19 103 CYS A CA 1
ATOM 823 C C . CYS A 1 103 ? 12.495 -8.179 -9.220 1.00 88.19 103 CYS A C 1
ATOM 825 O O . CYS A 1 103 ? 12.974 -7.099 -8.865 1.00 88.19 103 CYS A O 1
ATOM 827 N N . ASP A 1 104 ? 13.236 -9.110 -9.810 1.00 84.50 104 ASP A N 1
ATOM 828 C CA . ASP A 1 104 ? 14.666 -8.962 -10.068 1.00 84.50 104 ASP A CA 1
ATOM 829 C C . ASP A 1 104 ? 14.960 -8.295 -11.423 1.00 84.50 1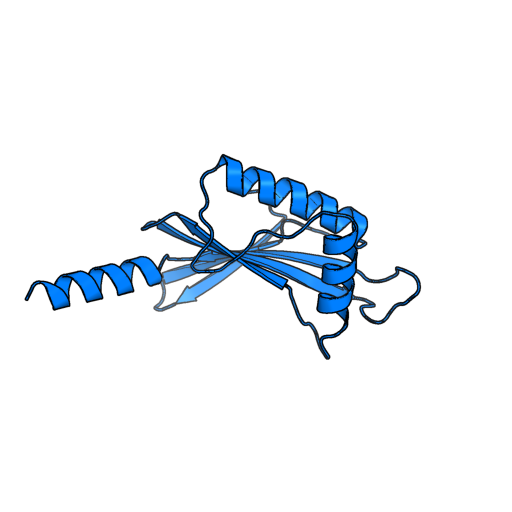04 ASP A C 1
ATOM 831 O O . ASP A 1 104 ? 16.102 -7.922 -11.704 1.00 84.50 104 ASP A O 1
ATOM 835 N N . SER A 1 105 ? 13.938 -8.041 -12.253 1.00 82.81 105 SER A N 1
ATOM 836 C CA . SER A 1 105 ? 14.105 -7.471 -13.593 1.00 82.81 105 SER A CA 1
ATOM 837 C C . SER A 1 105 ? 14.719 -6.072 -13.553 1.00 82.81 105 SER A C 1
ATOM 839 O O . SER A 1 105 ? 14.117 -5.096 -13.098 1.00 82.81 105 SER A O 1
ATOM 841 N N . LYS A 1 106 ? 15.912 -5.918 -14.125 1.00 79.44 106 LYS A N 1
ATOM 842 C CA . LYS A 1 106 ? 16.535 -4.601 -14.357 1.00 79.44 106 LYS A CA 1
ATOM 843 C C . LYS A 1 106 ? 15.968 -3.873 -15.586 1.00 79.44 106 LYS A C 1
ATOM 845 O O . LYS A 1 106 ? 16.315 -2.725 -15.821 1.00 79.44 106 LYS A O 1
ATOM 850 N N . LEU A 1 107 ? 15.075 -4.524 -16.336 1.00 84.38 107 LEU A N 1
ATOM 851 C CA . LEU A 1 107 ? 14.503 -4.043 -17.598 1.00 84.38 107 LEU A CA 1
ATOM 852 C C . LEU A 1 107 ? 13.106 -3.415 -17.441 1.00 84.38 107 LEU A C 1
ATOM 854 O O . LEU A 1 107 ? 12.456 -3.102 -18.432 1.00 84.38 107 LEU A O 1
ATOM 858 N N . GLY A 1 108 ? 12.610 -3.250 -16.210 1.00 83.19 108 GLY A N 1
ATOM 859 C CA . GLY A 1 108 ? 11.279 -2.679 -15.961 1.00 83.19 108 GLY A CA 1
ATOM 860 C C . GLY A 1 108 ? 10.099 -3.641 -16.161 1.00 83.19 108 GLY A C 1
ATOM 861 O O . GLY A 1 108 ? 8.949 -3.207 -16.260 1.00 83.19 108 GLY A O 1
ATOM 862 N N . LEU A 1 109 ? 10.365 -4.947 -16.248 1.00 89.06 109 LEU A N 1
ATOM 863 C CA . LEU A 1 109 ? 9.340 -5.990 -16.357 1.00 89.06 109 LEU A CA 1
ATOM 864 C C . LEU A 1 109 ? 8.649 -6.321 -15.029 1.00 89.06 109 LEU A C 1
ATOM 866 O O . LEU A 1 109 ? 7.611 -6.970 -15.045 1.00 89.06 109 LEU A O 1
ATOM 870 N N . ASP A 1 110 ? 9.156 -5.805 -13.912 1.00 90.62 110 ASP A N 1
ATOM 871 C CA . ASP A 1 110 ? 8.578 -5.961 -12.582 1.00 90.62 110 ASP A CA 1
ATOM 872 C C . ASP A 1 110 ? 7.096 -5.557 -12.545 1.00 90.62 110 ASP A C 1
ATOM 874 O O . ASP A 1 110 ? 6.658 -4.578 -13.172 1.00 90.62 110 ASP A O 1
ATOM 878 N N . ARG A 1 111 ? 6.305 -6.349 -11.816 1.00 92.06 111 ARG A N 1
ATOM 879 C CA . ARG A 1 111 ? 4.868 -6.133 -11.645 1.00 92.06 111 ARG A CA 1
ATOM 880 C C . ARG A 1 111 ? 4.483 -6.089 -10.181 1.00 92.06 111 ARG A C 1
ATOM 882 O O . ARG A 1 111 ? 4.942 -6.889 -9.368 1.00 92.06 111 ARG A O 1
ATOM 889 N N . TYR A 1 112 ? 3.566 -5.182 -9.876 1.00 91.50 112 TYR A N 1
ATOM 890 C CA . TYR A 1 112 ? 3.160 -4.871 -8.516 1.00 91.50 112 TYR A CA 1
ATOM 891 C C . TYR A 1 112 ? 1.660 -5.042 -8.326 1.00 91.50 112 TYR A C 1
ATOM 893 O O . TYR A 1 112 ? 0.866 -4.864 -9.258 1.00 91.50 112 TYR A O 1
ATOM 901 N N . LEU A 1 113 ? 1.297 -5.354 -7.087 1.00 90.69 113 LEU A N 1
ATOM 902 C CA . LEU A 1 113 ? -0.071 -5.354 -6.597 1.00 90.69 113 LEU A CA 1
ATOM 903 C C . LEU A 1 113 ? -0.183 -4.499 -5.344 1.00 90.69 113 LEU A C 1
ATOM 905 O O . LEU A 1 113 ? 0.764 -4.364 -4.562 1.00 90.69 113 LEU A O 1
ATOM 909 N N . ILE A 1 114 ? -1.383 -3.962 -5.182 1.00 90.44 114 ILE A N 1
ATOM 910 C CA . ILE A 1 114 ? -1.841 -3.292 -3.982 1.00 90.44 114 ILE A CA 1
ATOM 911 C C . ILE A 1 114 ? -2.856 -4.207 -3.307 1.00 90.44 114 ILE A C 1
ATOM 913 O O . ILE A 1 114 ? -3.750 -4.735 -3.970 1.00 90.44 114 ILE A O 1
ATOM 917 N N . ASP A 1 115 ? -2.728 -4.350 -1.996 1.00 88.19 115 ASP A N 1
ATOM 918 C CA . ASP A 1 115 ? -3.676 -5.054 -1.145 1.00 88.19 115 ASP A CA 1
ATOM 919 C C . ASP A 1 115 ? -4.123 -4.091 -0.030 1.00 88.19 115 ASP A C 1
ATOM 921 O O . ASP A 1 115 ? -3.297 -3.422 0.593 1.00 88.19 115 ASP A O 1
ATOM 925 N N . ILE A 1 116 ? -5.431 -3.996 0.206 1.00 89.31 116 ILE A N 1
ATOM 926 C CA . ILE A 1 116 ? -6.041 -3.207 1.282 1.00 89.31 116 ILE A CA 1
ATOM 927 C C . ILE A 1 116 ? -6.817 -4.171 2.174 1.00 89.31 116 ILE A C 1
ATOM 929 O O . ILE A 1 116 ? -7.880 -4.654 1.781 1.00 89.31 116 ILE A O 1
ATOM 933 N N . SER A 1 117 ? -6.302 -4.447 3.366 1.00 87.44 117 SER A N 1
ATOM 934 C CA . SER A 1 117 ? -6.990 -5.248 4.385 1.00 87.44 117 SER A CA 1
ATOM 935 C C . SER A 1 117 ? -7.623 -4.336 5.417 1.00 87.44 117 SER A C 1
ATOM 937 O O . SER A 1 117 ? -6.952 -3.429 5.886 1.00 87.44 117 SER A O 1
ATOM 939 N N . ILE A 1 118 ? -8.879 -4.577 5.781 1.00 89.00 118 ILE A N 1
ATOM 940 C CA . ILE A 1 118 ? -9.600 -3.857 6.837 1.00 89.00 118 ILE A CA 1
ATOM 941 C C . ILE A 1 118 ? -10.094 -4.883 7.859 1.00 89.00 118 ILE A C 1
ATOM 943 O O . ILE A 1 118 ? -10.610 -5.927 7.461 1.00 89.00 118 ILE A O 1
ATOM 947 N N . GLY A 1 119 ? -9.948 -4.593 9.147 1.00 86.25 119 GLY A N 1
ATOM 948 C CA . GLY A 1 119 ? -10.433 -5.427 10.250 1.00 86.25 119 GLY A CA 1
ATOM 949 C C . GLY A 1 119 ? -10.845 -4.592 11.458 1.00 86.25 119 GLY A C 1
ATOM 950 O O . GLY A 1 119 ? -10.920 -3.365 11.371 1.00 86.25 119 GLY A O 1
ATOM 951 N N . GLU A 1 120 ? -11.111 -5.246 12.585 1.00 82.94 120 GLU A N 1
ATOM 952 C CA . GLU A 1 120 ? -11.395 -4.563 13.855 1.00 82.94 120 GLU A CA 1
ATOM 953 C C . GLU A 1 120 ? -10.174 -3.762 14.361 1.00 82.94 120 GLU A C 1
ATOM 955 O O . GLU A 1 120 ? -9.015 -4.111 14.114 1.00 82.94 120 GLU A O 1
ATOM 960 N N . ASP A 1 121 ? -10.423 -2.649 15.059 1.00 80.31 121 ASP A N 1
ATOM 961 C CA . ASP A 1 121 ? -9.378 -1.834 15.701 1.00 80.31 121 ASP A CA 1
ATOM 962 C C . ASP A 1 121 ? -9.020 -2.399 17.089 1.00 80.31 121 ASP A C 1
ATOM 964 O O . ASP A 1 121 ? -9.449 -1.891 18.127 1.00 80.31 121 ASP A O 1
ATOM 968 N N . TYR A 1 122 ? -8.228 -3.474 17.113 1.00 70.56 122 TYR A N 1
ATOM 969 C CA . TYR A 1 122 ? -7.812 -4.129 18.361 1.00 70.56 122 TYR A CA 1
ATOM 970 C C . TYR A 1 122 ? -6.905 -3.266 19.250 1.00 70.56 122 TYR A C 1
ATOM 972 O O . TYR A 1 122 ? -6.804 -3.517 20.454 1.00 70.56 122 TYR A O 1
ATOM 980 N N . LEU A 1 123 ? -6.235 -2.248 18.699 1.00 68.44 123 LEU A N 1
ATOM 981 C CA . LEU A 1 123 ? -5.388 -1.363 19.498 1.00 68.44 123 LEU A CA 1
ATOM 982 C C . LEU A 1 123 ? -6.213 -0.447 20.391 1.00 68.44 123 LEU A C 1
ATOM 984 O O . LEU A 1 123 ? -5.862 -0.281 21.560 1.00 68.44 123 LEU A O 1
ATOM 988 N N . ASP A 1 124 ? -7.326 0.080 19.885 1.00 66.75 124 ASP A N 1
ATOM 989 C CA . ASP A 1 124 ? -8.231 0.892 20.697 1.00 66.75 124 ASP A CA 1
ATOM 990 C C . ASP A 1 124 ? -8.802 0.069 21.865 1.00 66.75 124 ASP A C 1
ATOM 992 O O . ASP A 1 124 ? -8.819 0.538 23.003 1.00 66.75 124 ASP A O 1
ATOM 996 N N . GLU A 1 125 ? -9.152 -1.206 21.640 1.00 65.31 125 GLU A N 1
ATOM 997 C CA . GLU A 1 125 ? -9.573 -2.105 22.725 1.00 65.31 125 GLU A CA 1
ATOM 998 C C . GLU A 1 125 ? -8.483 -2.298 23.789 1.00 65.31 125 GLU A C 1
ATOM 1000 O O . GLU A 1 125 ? -8.756 -2.279 24.995 1.00 65.31 125 GLU A O 1
ATOM 1005 N N . ILE A 1 126 ? -7.232 -2.492 23.363 1.00 70.38 126 ILE A N 1
ATOM 1006 C CA . ILE A 1 126 ? -6.096 -2.665 24.274 1.00 70.38 126 ILE A CA 1
ATOM 1007 C C . ILE A 1 126 ? -5.854 -1.382 25.077 1.00 70.38 126 ILE A C 1
ATOM 1009 O O . ILE A 1 126 ? -5.621 -1.451 26.288 1.00 70.38 126 ILE A O 1
ATOM 1013 N N . GLU A 1 127 ? -5.920 -0.214 24.441 1.00 73.50 127 GLU A N 1
ATOM 1014 C CA . GLU A 1 127 ? -5.766 1.078 25.112 1.00 73.50 127 GLU A CA 1
ATOM 1015 C C . GLU A 1 127 ? -6.887 1.347 26.117 1.00 73.50 127 GLU A C 1
ATOM 1017 O O . GLU A 1 127 ? -6.612 1.757 27.248 1.00 73.50 127 GLU A O 1
ATOM 1022 N N . GLN A 1 128 ? -8.138 1.056 25.759 1.00 71.62 128 GLN A N 1
ATOM 1023 C CA . GLN A 1 128 ? -9.280 1.188 26.663 1.00 71.62 128 GLN A CA 1
ATOM 1024 C C . GLN A 1 128 ? -9.131 0.280 27.891 1.00 71.62 128 GLN A C 1
ATOM 1026 O O . GLN A 1 128 ? -9.303 0.739 29.025 1.00 71.62 128 GLN A O 1
ATOM 1031 N N . ARG A 1 129 ? -8.709 -0.978 27.701 1.00 72.50 129 ARG A N 1
ATOM 1032 C CA . ARG A 1 129 ? -8.426 -1.909 28.810 1.00 72.50 129 ARG A CA 1
ATOM 1033 C C . ARG A 1 129 ? -7.290 -1.418 29.709 1.00 72.50 129 ARG A C 1
ATOM 1035 O O . ARG A 1 129 ? -7.365 -1.571 30.928 1.00 72.50 129 ARG A O 1
ATOM 1042 N N . LYS A 1 130 ? -6.238 -0.820 29.138 1.00 74.56 130 LYS A N 1
ATOM 1043 C CA . LYS A 1 130 ? -5.136 -0.222 29.913 1.00 74.56 130 LYS A CA 1
ATOM 1044 C C . LYS A 1 130 ? -5.614 0.972 30.745 1.00 74.56 130 LYS A C 1
ATOM 1046 O O . LYS A 1 130 ? -5.260 1.055 31.917 1.00 74.56 130 LYS A O 1
ATOM 1051 N N . ARG A 1 131 ? -6.447 1.854 30.179 1.00 77.50 131 ARG A N 1
ATOM 1052 C CA . ARG A 1 131 ? -7.021 3.009 30.897 1.00 77.50 131 ARG A CA 1
ATOM 1053 C C . ARG A 1 131 ? -7.910 2.577 32.065 1.00 77.50 131 ARG A C 1
ATOM 1055 O O . ARG A 1 131 ? -7.757 3.110 33.157 1.00 77.50 131 ARG A O 1
ATOM 1062 N N . GLN A 1 132 ? -8.763 1.569 31.869 1.00 70.50 132 GLN A N 1
ATOM 1063 C CA . GLN A 1 132 ? -9.609 1.019 32.938 1.00 70.50 132 GLN A CA 1
ATOM 1064 C C . GLN A 1 132 ? -8.788 0.441 34.099 1.00 70.50 132 GLN A C 1
ATOM 1066 O O . GLN A 1 132 ? -9.105 0.699 35.257 1.00 70.50 132 GLN A O 1
ATOM 1071 N N . LYS A 1 133 ? -7.698 -0.281 33.801 1.00 69.31 133 LYS A N 1
ATOM 1072 C CA . LYS A 1 133 ? -6.789 -0.814 34.830 1.00 69.31 133 LYS A CA 1
ATOM 1073 C C . LYS A 1 133 ? -6.003 0.260 35.581 1.00 69.31 133 LYS A C 1
ATOM 1075 O O . LYS A 1 133 ? -5.643 0.026 36.721 1.00 69.31 133 LYS A O 1
ATOM 1080 N N . ALA A 1 134 ? -5.714 1.400 34.956 1.00 66.44 134 ALA A N 1
ATOM 1081 C CA . ALA A 1 134 ? -5.010 2.509 35.603 1.00 66.44 134 ALA A CA 1
ATOM 1082 C C . ALA A 1 134 ? -5.926 3.385 36.480 1.00 66.44 134 ALA A C 1
ATOM 1084 O O . ALA A 1 134 ? -5.434 4.234 37.215 1.00 66.44 134 ALA A O 1
ATOM 1085 N N . SER A 1 135 ? -7.248 3.218 36.366 1.00 65.12 135 SER A N 1
ATOM 1086 C CA . SER A 1 135 ? -8.262 3.938 37.154 1.00 65.12 135 SER A CA 1
ATOM 1087 C C . SER A 1 135 ? -8.909 3.082 38.255 1.00 65.12 135 SER A C 1
ATOM 1089 O O . SER A 1 135 ? -9.843 3.555 38.897 1.00 65.12 135 SER A O 1
ATOM 1091 N N . SER A 1 136 ? -8.449 1.837 38.446 1.00 56.75 136 SER A N 1
ATOM 1092 C CA . SER A 1 136 ? -8.820 0.939 39.558 1.00 56.75 136 SER A CA 1
ATOM 1093 C C . SER A 1 136 ? -7.658 0.805 40.534 1.00 56.75 136 SER A C 1
ATOM 1095 O O . SER A 1 136 ? -7.935 0.654 41.740 1.00 56.75 136 SER A O 1
#

Solvent-accessible surface area (backbone atoms only — not comparable to full-atom values): 7569 Å² total; per-residue (Å²): 130,77,75,64,75,48,74,48,76,40,72,51,95,94,34,84,47,32,45,35,31,24,67,54,90,62,73,29,45,61,72,62,43,50,52,52,50,52,53,52,50,49,51,39,56,76,70,62,49,35,67,40,89,89,49,62,80,86,54,78,48,77,66,38,42,52,52,50,53,50,56,30,44,70,29,87,86,62,31,59,53,68,33,46,32,30,41,88,82,60,28,26,32,41,47,31,40,33,46,79,38,53,53,83,47,89,81,68,67,26,20,31,47,52,41,40,34,37,31,63,31,63,65,50,55,51,51,52,54,52,53,54,63,75,74,108

Foldseek 3Di:
DADFDDWDFDDDPNHTFKIKTWNDPDFDFLVVVLVVLVVVLVVCVVVPWAFDDPFDRQDSPPVSSVVQLVQQLPDPPKDKDWTWTDDAQAKIKIWIKHWDPPSVDPPRPITMTIMIMMGGPVVNVVVVVVVVVVVD

pLDDT: mean 82.91, std 12.03, range [46.53, 96.62]